Protein AF-A0A6A5TTC5-F1 (afdb_monomer_lite)

Secondary structure (DSSP, 8-state):
---HHHHHHHHHHHHHHHHHHHHTTEE-S---GGGEEEE-GGGTT--HHHHHHHH-S--EEE---TTSPPPPTTS-SEEEPPP-----GGG--S-EEEE--GGG-EEGGG-SS------GGG--HHHHTT---S-HHHHHHHHHHHHHHHHHHSS-SS--SS-SHHHHHHHHHHHH-

Structure (mmCIF, N/CA/C/O backbone):
data_AF-A0A6A5TTC5-F1
#
_entry.id   AF-A0A6A5TTC5-F1
#
loop_
_atom_site.group_PDB
_atom_site.id
_atom_site.type_symbol
_atom_site.label_atom_id
_atom_site.label_alt_id
_atom_site.label_comp_id
_atom_site.label_asym_id
_atom_site.label_entity_id
_atom_site.label_seq_id
_atom_site.pdbx_PDB_ins_code
_atom_site.Cartn_x
_atom_site.Cartn_y
_atom_site.Cartn_z
_atom_site.occupancy
_atom_site.B_iso_or_equiv
_atom_site.auth_seq_id
_atom_site.auth_comp_id
_atom_site.auth_asym_id
_atom_site.auth_atom_id
_atom_site.pdbx_PDB_model_num
ATOM 1 N N . MET A 1 1 ? -2.327 6.310 -16.449 1.00 76.12 1 MET A N 1
ATOM 2 C CA . MET A 1 1 ? -3.355 5.563 -15.699 1.00 76.12 1 MET A CA 1
ATOM 3 C C . MET A 1 1 ? -3.185 4.093 -15.930 1.00 76.12 1 MET A C 1
ATOM 5 O O . MET A 1 1 ? -2.813 3.722 -17.039 1.00 76.12 1 MET A O 1
ATOM 9 N N . PHE A 1 2 ? -3.449 3.268 -14.916 1.00 84.94 2 PHE A N 1
ATOM 10 C CA . PHE A 1 2 ? -3.695 1.855 -15.183 1.00 84.94 2 PHE A CA 1
ATOM 11 C C . PHE A 1 2 ? -4.913 1.726 -16.105 1.00 84.94 2 PHE A C 1
ATOM 13 O O . PHE A 1 2 ? -5.880 2.474 -15.928 1.00 84.94 2 PHE A O 1
ATOM 20 N N . PRO A 1 3 ? -4.903 0.796 -17.070 1.00 89.94 3 PRO A N 1
ATOM 21 C CA . PRO A 1 3 ? -6.115 0.406 -17.767 1.00 89.94 3 PRO A CA 1
ATOM 22 C C . PRO A 1 3 ? -7.228 0.093 -16.753 1.00 89.94 3 PRO A C 1
ATOM 24 O O . PRO A 1 3 ? -6.941 -0.505 -15.710 1.00 89.94 3 PRO A O 1
ATOM 27 N N . PRO A 1 4 ? -8.494 0.471 -17.016 1.00 90.62 4 PRO A N 1
ATOM 28 C CA . PRO A 1 4 ? -9.579 0.276 -16.056 1.00 90.62 4 PRO A CA 1
ATOM 29 C C . PRO A 1 4 ? -9.711 -1.165 -15.545 1.00 90.62 4 PRO A C 1
ATOM 31 O O . PRO A 1 4 ? -9.993 -1.369 -14.365 1.00 90.62 4 PRO A O 1
ATOM 34 N N . ASP A 1 5 ? -9.478 -2.162 -16.401 1.00 91.44 5 ASP A N 1
ATOM 35 C CA . ASP A 1 5 ? -9.501 -3.575 -16.010 1.00 91.44 5 ASP A CA 1
ATOM 36 C C . ASP A 1 5 ? -8.343 -3.945 -15.078 1.00 91.44 5 ASP A C 1
ATOM 38 O O . ASP A 1 5 ? -8.571 -4.576 -14.045 1.00 91.44 5 ASP A O 1
ATOM 42 N N . ALA A 1 6 ? -7.124 -3.479 -15.362 1.00 90.75 6 ALA A N 1
ATOM 43 C CA . ALA A 1 6 ? -5.961 -3.692 -14.501 1.00 90.75 6 ALA A CA 1
ATOM 44 C C . ALA A 1 6 ? -6.135 -3.023 -13.126 1.00 90.75 6 ALA A C 1
ATOM 46 O O . ALA A 1 6 ? -5.825 -3.622 -12.092 1.00 90.75 6 ALA A O 1
ATOM 47 N N . ALA A 1 7 ? -6.697 -1.810 -13.093 1.00 92.06 7 ALA A N 1
ATOM 48 C CA . ALA A 1 7 ? -6.997 -1.096 -11.854 1.00 92.06 7 ALA A CA 1
ATOM 49 C C . ALA A 1 7 ? -8.063 -1.830 -11.018 1.00 92.06 7 ALA A C 1
ATOM 51 O O . ALA A 1 7 ? -7.884 -2.027 -9.814 1.00 92.06 7 ALA A O 1
ATOM 52 N N . ARG A 1 8 ? -9.148 -2.299 -11.657 1.00 93.25 8 ARG A N 1
ATOM 53 C CA . ARG A 1 8 ? -10.194 -3.105 -11.002 1.00 93.25 8 ARG A CA 1
ATOM 54 C C . ARG A 1 8 ? -9.659 -4.436 -10.483 1.00 93.25 8 ARG A C 1
ATOM 56 O O . ARG A 1 8 ? -9.970 -4.807 -9.354 1.00 93.25 8 ARG A O 1
ATOM 63 N N . SER A 1 9 ? -8.845 -5.128 -11.278 1.00 94.06 9 SER A N 1
ATOM 64 C CA . SER A 1 9 ? -8.204 -6.385 -10.882 1.00 94.06 9 SER A CA 1
ATOM 65 C C . SER A 1 9 ? -7.285 -6.183 -9.676 1.00 94.06 9 SER A C 1
ATOM 67 O O . SER A 1 9 ? -7.380 -6.917 -8.694 1.00 94.06 9 SER A O 1
ATOM 69 N N . THR A 1 10 ? -6.473 -5.121 -9.691 1.00 94.00 10 THR A N 1
ATOM 70 C CA . THR A 1 10 ? -5.615 -4.736 -8.560 1.00 94.00 10 THR A CA 1
ATOM 71 C C . THR A 1 10 ? -6.437 -4.483 -7.297 1.00 94.00 10 THR A C 1
ATOM 73 O O . THR A 1 10 ? -6.132 -5.027 -6.236 1.00 94.00 10 THR A O 1
ATOM 76 N N . ALA A 1 11 ? -7.512 -3.697 -7.405 1.00 95.56 11 ALA A N 1
ATOM 77 C CA . ALA A 1 11 ? -8.394 -3.412 -6.279 1.00 95.56 11 ALA A CA 1
ATOM 78 C C . ALA A 1 11 ? -9.029 -4.689 -5.707 1.00 95.56 11 ALA A C 1
ATOM 80 O O . ALA A 1 11 ? -9.025 -4.890 -4.492 1.00 95.56 11 ALA A O 1
ATOM 81 N N . ALA A 1 12 ? -9.521 -5.575 -6.576 1.00 96.75 12 ALA A N 1
ATOM 82 C CA . ALA A 1 12 ? -10.112 -6.846 -6.176 1.00 96.75 12 ALA A CA 1
ATOM 83 C C . ALA A 1 12 ? -9.102 -7.745 -5.446 1.00 96.75 12 ALA A C 1
ATOM 85 O O . ALA A 1 12 ? -9.420 -8.280 -4.387 1.00 96.75 12 ALA A O 1
ATOM 86 N N . GLN A 1 13 ? -7.876 -7.873 -5.959 1.00 97.44 13 GLN A N 1
ATOM 87 C CA . GLN A 1 13 ? -6.823 -8.668 -5.319 1.00 97.44 13 GLN A CA 1
ATOM 88 C C . GLN A 1 13 ? -6.442 -8.131 -3.937 1.00 97.44 13 GLN A C 1
ATOM 90 O O . GLN A 1 13 ? -6.316 -8.910 -2.994 1.00 97.44 13 GLN A O 1
ATOM 95 N N . LEU A 1 14 ? -6.315 -6.809 -3.788 1.00 97.44 14 LEU A N 1
ATOM 96 C CA . LEU A 1 14 ? -6.023 -6.183 -2.497 1.00 97.44 14 LEU A CA 1
ATOM 97 C C . LEU A 1 14 ? -7.151 -6.407 -1.481 1.00 97.44 14 LEU A C 1
ATOM 99 O O . LEU A 1 14 ? -6.882 -6.751 -0.331 1.00 97.44 14 LEU A O 1
ATOM 103 N N . LEU A 1 15 ? -8.410 -6.266 -1.908 1.00 97.81 15 LEU A N 1
ATOM 104 C CA . LEU A 1 15 ? -9.585 -6.548 -1.079 1.00 97.81 15 LEU A CA 1
ATOM 105 C C . LEU A 1 15 ? -9.636 -8.019 -0.641 1.00 97.81 15 LEU A C 1
ATOM 107 O O . LEU A 1 15 ? -9.872 -8.300 0.532 1.00 97.81 15 LEU A O 1
ATOM 111 N N . LEU A 1 16 ? -9.384 -8.954 -1.561 1.00 98.06 16 LEU A N 1
ATOM 112 C CA . LEU A 1 16 ? -9.349 -10.389 -1.263 1.00 98.06 16 LEU A CA 1
ATOM 113 C C . LEU A 1 16 ? -8.212 -10.737 -0.296 1.00 98.06 16 LEU A C 1
ATOM 115 O O . LEU A 1 16 ? -8.433 -11.457 0.678 1.00 98.06 16 LEU A O 1
ATOM 119 N N . GLY A 1 17 ? -7.014 -10.196 -0.527 1.00 97.00 17 GLY A N 1
ATOM 120 C CA . GLY A 1 17 ? -5.862 -10.394 0.350 1.00 97.00 17 GLY A CA 1
ATOM 121 C C . GLY A 1 17 ? -6.107 -9.857 1.760 1.00 97.00 17 GLY A C 1
ATOM 122 O O . GLY A 1 17 ? -5.831 -10.549 2.739 1.00 97.00 17 GLY A O 1
ATOM 123 N N . LEU A 1 18 ? -6.691 -8.661 1.879 1.00 97.56 18 LEU A N 1
ATOM 124 C CA . LEU A 1 18 ? -7.034 -8.094 3.181 1.00 97.56 18 LEU A CA 1
ATOM 125 C C . LEU A 1 18 ? -8.144 -8.887 3.880 1.00 97.56 18 LEU A C 1
ATOM 127 O O . LEU A 1 18 ? -8.034 -9.181 5.069 1.00 97.56 18 LEU A O 1
ATOM 131 N N . SER A 1 19 ? -9.179 -9.294 3.141 1.00 98.06 19 SER A N 1
ATOM 132 C CA . SER A 1 19 ? -10.254 -10.138 3.671 1.00 98.06 19 SER A CA 1
ATOM 133 C C . SER A 1 19 ? -9.711 -11.450 4.243 1.00 98.06 19 SER A C 1
ATOM 135 O O . SER A 1 19 ? -10.130 -11.862 5.324 1.00 98.06 19 SER A O 1
ATOM 137 N N . TYR A 1 20 ? -8.733 -12.067 3.574 1.00 97.88 20 TYR A N 1
ATOM 138 C CA . TYR A 1 20 ? -8.056 -13.262 4.074 1.00 97.88 20 TYR A CA 1
ATOM 139 C C . TYR A 1 20 ? -7.299 -13.013 5.391 1.00 97.88 20 TYR A C 1
ATOM 141 O O . TYR A 1 20 ? -7.399 -13.822 6.320 1.00 97.88 20 TYR A O 1
ATOM 149 N N . LEU A 1 21 ? -6.574 -11.891 5.508 1.00 96.81 21 LEU A N 1
ATOM 150 C CA . LEU A 1 21 ? -5.895 -11.514 6.756 1.00 96.81 21 LEU A CA 1
ATOM 151 C C . LEU A 1 21 ? -6.902 -11.348 7.899 1.00 96.81 21 LEU A C 1
ATOM 153 O O . LEU A 1 21 ? -6.750 -11.970 8.953 1.00 96.81 21 LEU A O 1
ATOM 157 N N . HIS A 1 22 ? -7.969 -10.582 7.664 1.00 97.38 22 HIS A N 1
ATOM 158 C CA . HIS A 1 22 ? -9.010 -10.328 8.662 1.00 97.38 22 HIS A CA 1
ATOM 159 C C . HIS A 1 22 ? -9.722 -11.613 9.091 1.00 97.38 22 HIS A C 1
ATOM 161 O O . HIS A 1 22 ? -9.923 -11.826 10.286 1.00 97.38 22 HIS A O 1
ATOM 167 N N . ALA A 1 23 ? -10.030 -12.512 8.150 1.00 97.81 23 ALA A N 1
ATOM 168 C CA . ALA A 1 23 ? -10.604 -13.827 8.445 1.00 97.81 23 ALA A CA 1
ATOM 169 C C . ALA A 1 23 ? -9.672 -14.712 9.295 1.00 97.81 23 ALA A C 1
ATOM 171 O O . ALA A 1 23 ? -10.142 -15.564 10.047 1.00 97.81 23 ALA A O 1
ATOM 172 N N . SER A 1 24 ? -8.361 -14.477 9.220 1.00 96.69 24 SER A N 1
ATOM 173 C CA . SER A 1 24 ? -7.344 -15.148 10.037 1.00 96.69 24 SER A CA 1
ATOM 174 C C . SER A 1 24 ? -7.115 -14.473 11.399 1.00 96.69 24 SER A C 1
ATOM 176 O O . SER A 1 24 ? -6.215 -14.869 12.138 1.00 96.69 24 SER A O 1
ATOM 178 N N . GLY A 1 25 ? -7.896 -13.441 11.747 1.00 95.75 25 GLY A N 1
ATOM 179 C CA . GLY A 1 25 ? -7.730 -12.672 12.985 1.00 95.75 25 GLY A CA 1
ATOM 180 C C . GLY A 1 25 ? -6.506 -11.749 12.987 1.00 95.75 25 GLY A C 1
ATOM 181 O O . GLY A 1 25 ? -6.054 -11.329 14.056 1.00 95.75 25 GLY A O 1
ATOM 182 N N . ILE A 1 26 ? -5.960 -11.450 11.805 1.00 95.75 26 ILE A N 1
ATOM 183 C CA . ILE A 1 26 ? -4.766 -10.627 11.610 1.00 95.75 26 ILE A CA 1
ATOM 184 C C . ILE A 1 26 ? -5.184 -9.290 11.008 1.00 95.75 26 ILE A C 1
ATOM 186 O O . ILE A 1 26 ? -5.969 -9.252 10.067 1.00 95.75 26 ILE A O 1
ATOM 190 N N . CYS A 1 27 ? -4.634 -8.196 11.523 1.00 95.19 27 CYS A N 1
ATOM 191 C CA . CYS A 1 27 ? -4.710 -6.880 10.890 1.00 95.19 27 CYS A CA 1
ATOM 192 C C . CYS A 1 27 ? -3.315 -6.446 10.441 1.00 95.19 27 CYS A C 1
ATOM 194 O O . CYS A 1 27 ? -2.309 -6.852 11.029 1.00 95.19 27 CYS A O 1
ATOM 196 N N . HIS A 1 28 ? -3.261 -5.652 9.378 1.00 94.62 28 HIS A N 1
ATOM 197 C CA . HIS A 1 28 ? -2.025 -5.227 8.743 1.00 94.62 28 HIS A CA 1
ATOM 198 C C . HIS A 1 28 ? -1.402 -3.999 9.405 1.00 94.62 28 HIS A C 1
ATOM 200 O O . HIS A 1 28 ? -0.188 -3.961 9.581 1.00 94.62 28 HIS A O 1
ATOM 206 N N . GLY A 1 29 ? -2.194 -2.973 9.721 1.00 91.81 29 GLY A N 1
ATOM 207 C CA . GLY A 1 29 ? -1.760 -1.783 10.461 1.00 91.81 29 GLY A CA 1
ATOM 208 C C . GLY A 1 29 ? -0.785 -0.836 9.746 1.00 91.81 29 GLY A C 1
ATOM 209 O O . GLY A 1 29 ? -0.246 0.072 10.383 1.00 91.81 29 GLY A O 1
ATOM 210 N N . ASP A 1 30 ? -0.527 -1.048 8.450 1.00 91.75 30 ASP A N 1
ATOM 211 C CA . ASP A 1 30 ? 0.370 -0.216 7.624 1.00 91.75 30 ASP A CA 1
ATOM 212 C C . ASP A 1 30 ? 0.082 -0.387 6.120 1.00 91.75 30 ASP A C 1
ATOM 214 O O . ASP A 1 30 ? 0.971 -0.648 5.309 1.00 91.75 30 ASP A O 1
ATOM 218 N N . LEU A 1 31 ? -1.189 -0.337 5.716 1.00 93.00 31 LEU A N 1
ATOM 219 C CA . LEU A 1 31 ? -1.537 -0.474 4.301 1.00 93.00 31 LEU A CA 1
ATOM 220 C C . LEU A 1 31 ? -1.271 0.842 3.566 1.00 93.00 31 LEU A C 1
ATOM 222 O O . LEU A 1 31 ? -1.937 1.854 3.778 1.00 93.00 31 LEU A O 1
ATOM 226 N N . HIS A 1 32 ? -0.300 0.815 2.658 1.00 91.69 32 HIS A N 1
ATOM 227 C CA . HIS A 1 32 ? -0.007 1.922 1.754 1.00 91.69 32 HIS A CA 1
ATOM 228 C C . HIS A 1 32 ? 0.587 1.423 0.436 1.00 91.69 32 HIS A C 1
ATOM 230 O O . HIS A 1 32 ? 1.168 0.339 0.399 1.00 91.69 32 HIS A O 1
ATOM 236 N N . LEU A 1 33 ? 0.555 2.232 -0.628 1.00 90.38 33 LEU A N 1
ATOM 237 C CA . LEU A 1 33 ? 1.023 1.825 -1.963 1.00 90.38 33 LEU A CA 1
ATOM 238 C C . LEU A 1 33 ? 2.438 1.224 -2.003 1.00 90.38 33 LEU A C 1
ATOM 240 O O . LEU A 1 33 ? 2.690 0.347 -2.817 1.00 90.38 33 LEU A O 1
ATOM 244 N N . ARG A 1 34 ? 3.367 1.629 -1.122 1.00 89.56 34 ARG A N 1
ATOM 245 C CA . ARG A 1 34 ? 4.721 1.027 -1.083 1.00 89.56 34 ARG A CA 1
ATOM 246 C C . ARG A 1 34 ? 4.763 -0.390 -0.491 1.00 89.56 34 ARG A C 1
ATOM 248 O O . ARG A 1 34 ? 5.790 -1.046 -0.594 1.00 89.56 34 ARG A O 1
ATOM 255 N N . ASN A 1 35 ? 3.669 -0.836 0.121 1.00 93.56 35 ASN A N 1
ATOM 256 C CA . ASN A 1 35 ? 3.481 -2.192 0.629 1.00 93.56 35 ASN A CA 1
ATOM 257 C C . ASN A 1 35 ? 2.671 -3.046 -0.363 1.00 93.56 35 ASN A C 1
ATOM 259 O O . ASN A 1 35 ? 2.492 -4.236 -0.119 1.00 93.56 35 ASN A O 1
ATOM 263 N N . PHE A 1 36 ? 2.230 -2.487 -1.496 1.00 93.38 36 PHE A N 1
ATOM 264 C CA . PHE A 1 36 ? 1.592 -3.229 -2.584 1.00 93.38 36 PHE A CA 1
ATOM 265 C C . PHE A 1 36 ? 2.614 -3.469 -3.686 1.00 93.38 36 PHE A C 1
ATOM 267 O O . PHE A 1 36 ? 3.020 -2.554 -4.400 1.00 93.38 36 PHE A O 1
ATOM 274 N N . LEU A 1 37 ? 3.072 -4.709 -3.793 1.00 92.00 37 LEU A N 1
ATOM 275 C CA . LEU A 1 37 ? 4.099 -5.092 -4.747 1.00 92.00 37 LEU A CA 1
ATOM 276 C C . LEU A 1 37 ? 3.439 -5.641 -6.002 1.00 92.00 37 LEU A C 1
ATOM 278 O O . LEU A 1 37 ? 2.625 -6.559 -5.928 1.00 92.00 37 LEU A O 1
ATOM 282 N N . LEU A 1 38 ? 3.835 -5.109 -7.154 1.00 89.00 38 LEU A N 1
ATOM 283 C CA . LEU A 1 38 ? 3.487 -5.695 -8.439 1.00 89.00 38 LEU A CA 1
ATOM 284 C C . LEU A 1 38 ? 4.479 -6.805 -8.745 1.00 89.00 38 LEU A C 1
ATOM 286 O O . LEU A 1 38 ? 5.693 -6.586 -8.826 1.00 89.00 38 LEU A O 1
ATOM 290 N N . ARG A 1 39 ? 3.959 -8.009 -8.919 1.00 86.69 39 ARG A N 1
ATOM 291 C CA . ARG A 1 39 ? 4.749 -9.134 -9.378 1.00 86.69 39 ARG A CA 1
ATOM 292 C C . ARG A 1 39 ? 5.062 -8.928 -10.851 1.00 86.69 39 ARG A C 1
ATOM 294 O O . ARG A 1 39 ? 4.166 -8.826 -11.680 1.00 86.69 39 ARG A O 1
ATOM 301 N N . THR A 1 40 ? 6.348 -8.858 -11.172 1.00 79.56 40 THR A N 1
ATOM 302 C CA . THR A 1 40 ? 6.798 -8.642 -12.546 1.00 79.56 40 THR A CA 1
ATOM 303 C C . THR A 1 40 ? 7.503 -9.880 -13.083 1.00 79.56 40 THR A C 1
ATOM 305 O O . THR A 1 40 ? 8.486 -10.344 -12.488 1.00 79.56 40 THR A O 1
ATOM 308 N N . PRO A 1 41 ? 7.060 -10.399 -14.241 1.00 76.19 41 PRO A N 1
ATOM 309 C CA . PRO A 1 41 ? 7.739 -11.510 -14.876 1.00 76.19 41 PRO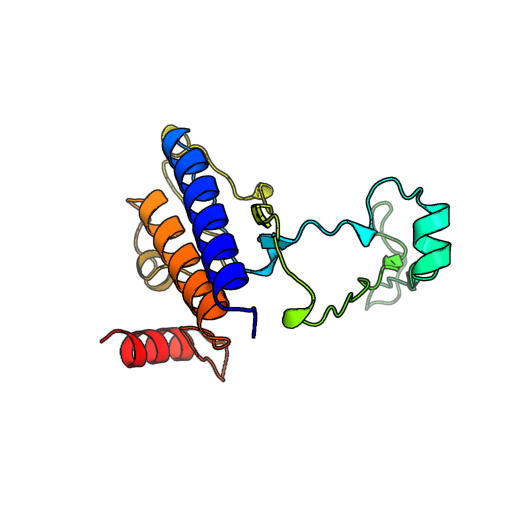 A CA 1
ATOM 310 C C . PRO A 1 41 ? 9.178 -11.220 -15.286 1.00 76.19 41 PRO A C 1
ATOM 312 O O . PRO A 1 41 ? 9.971 -12.144 -15.444 1.00 76.19 41 PRO A O 1
ATOM 315 N N . ALA A 1 42 ? 9.545 -9.940 -15.394 1.00 74.12 42 ALA A N 1
ATOM 316 C CA . ALA A 1 42 ? 10.883 -9.518 -15.779 1.00 74.12 42 ALA A CA 1
ATOM 317 C C . ALA A 1 42 ? 11.990 -10.009 -14.830 1.00 74.12 42 ALA A C 1
ATOM 319 O O . ALA A 1 42 ? 13.147 -10.031 -15.250 1.00 74.12 42 ALA A O 1
ATOM 320 N N . PHE A 1 43 ? 11.656 -10.400 -13.593 1.00 77.75 43 PHE A N 1
ATOM 321 C CA . PHE A 1 43 ? 12.612 -10.938 -12.622 1.00 77.75 43 PHE A CA 1
ATOM 322 C C . PHE A 1 43 ? 12.527 -12.460 -12.433 1.00 77.75 43 PHE A C 1
ATOM 324 O O . PHE A 1 43 ? 13.362 -13.019 -11.722 1.00 77.75 43 PHE A O 1
ATOM 331 N N . TYR A 1 44 ? 11.554 -13.154 -13.034 1.00 81.31 44 TYR A N 1
ATOM 332 C CA . TYR A 1 44 ? 11.408 -14.591 -12.806 1.00 81.31 44 TYR A CA 1
ATOM 333 C C . TYR A 1 44 ? 12.576 -15.388 -13.367 1.00 81.31 44 TYR A C 1
ATOM 335 O O . TYR A 1 44 ? 12.952 -15.239 -14.526 1.00 81.31 44 TYR A O 1
ATOM 343 N N . GLY A 1 45 ? 13.122 -16.270 -12.529 1.00 82.69 45 GLY A N 1
ATOM 344 C CA . GLY A 1 45 ? 14.187 -17.190 -12.918 1.00 82.69 45 GLY A CA 1
ATOM 345 C C . GLY A 1 45 ? 15.541 -16.531 -13.183 1.00 82.69 45 GLY A C 1
ATOM 346 O O . GLY A 1 45 ? 16.472 -17.246 -13.534 1.00 82.69 45 GLY A O 1
ATOM 347 N N . LEU A 1 46 ? 15.677 -15.212 -12.997 1.00 87.75 46 LEU A N 1
ATOM 348 C CA . LEU A 1 46 ? 16.964 -14.542 -13.144 1.00 87.75 46 LEU A CA 1
ATOM 349 C C . LEU A 1 46 ? 17.855 -14.829 -11.936 1.00 87.75 46 LEU A C 1
ATOM 351 O O . LEU A 1 46 ? 17.482 -14.584 -10.787 1.00 87.75 46 LEU A O 1
ATOM 355 N N . SER A 1 47 ? 19.073 -15.283 -12.204 1.00 92.00 47 SER A N 1
ATOM 356 C CA . SER A 1 47 ? 20.157 -15.231 -11.230 1.00 92.00 47 SER A CA 1
ATOM 357 C C . SER A 1 47 ? 20.557 -13.780 -10.944 1.00 92.00 47 SER A C 1
ATOM 359 O O . SER A 1 47 ? 20.343 -12.873 -11.752 1.00 92.00 47 SER A O 1
ATOM 361 N N . THR A 1 48 ? 21.221 -13.548 -9.811 1.00 90.19 48 THR A N 1
ATOM 362 C CA . THR A 1 48 ? 21.759 -12.225 -9.456 1.00 90.19 48 THR A CA 1
ATOM 363 C C . THR A 1 48 ? 22.669 -11.653 -10.550 1.00 90.19 48 THR A C 1
ATOM 365 O O . THR A 1 48 ? 22.625 -10.458 -10.829 1.00 90.19 48 THR A O 1
ATOM 368 N N . VAL A 1 49 ? 23.454 -12.509 -11.214 1.00 92.81 49 VAL A N 1
ATOM 369 C CA . VAL A 1 49 ? 24.355 -12.108 -12.306 1.00 92.81 49 VAL A CA 1
ATOM 370 C C . VAL A 1 49 ? 23.567 -11.607 -13.516 1.00 92.81 49 VAL A C 1
ATOM 372 O O . VAL A 1 49 ? 23.914 -10.583 -14.100 1.00 92.81 49 VAL A O 1
ATOM 375 N N . GLU A 1 50 ? 22.491 -12.296 -13.893 1.00 92.19 50 GLU A N 1
ATOM 376 C CA . GLU A 1 50 ? 21.637 -11.877 -15.009 1.00 92.19 50 GLU A CA 1
ATOM 377 C C . GLU A 1 50 ? 20.869 -10.595 -14.685 1.00 92.19 50 GLU A C 1
ATOM 379 O O . GLU A 1 50 ? 20.721 -9.735 -15.554 1.00 92.19 50 GLU A O 1
ATOM 384 N N . LEU A 1 51 ? 20.446 -10.432 -13.428 1.00 89.38 51 LEU A N 1
ATOM 385 C CA . LEU A 1 51 ? 19.809 -9.210 -12.951 1.00 89.38 51 LEU A CA 1
ATOM 386 C C . LEU A 1 51 ? 20.762 -8.016 -13.087 1.00 89.38 51 LEU A C 1
ATOM 388 O O . LEU A 1 51 ? 20.388 -7.017 -13.695 1.00 89.38 51 LEU A O 1
ATOM 392 N N . TYR A 1 52 ? 22.008 -8.128 -12.621 1.00 90.56 52 TYR A N 1
ATOM 393 C CA . TYR A 1 52 ? 22.992 -7.046 -12.756 1.00 90.56 52 TYR A CA 1
ATOM 394 C C . TYR A 1 52 ? 23.428 -6.818 -14.200 1.00 90.56 52 TYR A C 1
ATOM 396 O O . TYR A 1 52 ? 23.636 -5.680 -14.608 1.00 90.56 52 TYR A O 1
ATOM 404 N N . LYS A 1 53 ? 23.495 -7.866 -15.024 1.00 91.31 53 LYS A N 1
ATOM 405 C CA . LYS A 1 53 ? 23.745 -7.701 -16.461 1.00 91.31 53 LYS A CA 1
ATOM 406 C C . LYS A 1 53 ? 22.631 -6.901 -17.142 1.00 91.31 53 LYS A C 1
ATOM 408 O O . LYS A 1 53 ? 22.910 -6.122 -18.048 1.00 91.31 53 LYS A O 1
ATOM 413 N N . ARG A 1 54 ? 21.379 -7.102 -16.724 1.00 86.88 54 ARG A N 1
ATOM 414 C CA . ARG A 1 54 ? 20.206 -6.435 -17.302 1.00 86.88 54 ARG A CA 1
ATOM 415 C C . ARG A 1 54 ? 19.989 -5.023 -16.759 1.00 86.88 54 ARG A C 1
ATOM 417 O O . ARG A 1 54 ? 19.603 -4.145 -17.522 1.00 86.88 54 ARG A O 1
ATOM 424 N N . PHE A 1 55 ? 20.220 -4.813 -15.466 1.00 85.56 55 PHE A N 1
ATOM 425 C CA . PHE A 1 55 ? 19.855 -3.581 -14.758 1.00 85.56 55 PHE A CA 1
ATOM 426 C C . PHE A 1 55 ? 21.046 -2.801 -14.189 1.00 85.56 55 PHE A C 1
ATOM 428 O O . PHE A 1 55 ? 20.852 -1.777 -13.540 1.00 85.56 55 PHE A O 1
ATOM 435 N N . SER A 1 56 ? 22.268 -3.223 -14.511 1.00 89.50 56 SER A N 1
ATOM 436 C CA . SER A 1 56 ? 23.535 -2.732 -13.955 1.00 89.50 56 SER A CA 1
ATOM 437 C C . SER A 1 56 ? 23.805 -3.186 -12.519 1.00 89.50 56 SER A C 1
ATOM 439 O O . SER A 1 56 ? 22.915 -3.597 -11.773 1.00 89.50 56 SER A O 1
ATOM 441 N N . GLU A 1 57 ? 25.080 -3.121 -12.139 1.00 91.81 57 GLU A N 1
ATOM 442 C CA . GLU A 1 57 ? 25.527 -3.370 -10.769 1.00 91.81 57 GLU A CA 1
ATOM 443 C C . GLU A 1 57 ? 24.925 -2.344 -9.789 1.00 91.81 57 GLU A C 1
ATOM 445 O O . GLU A 1 57 ? 24.775 -1.168 -10.145 1.00 91.81 57 GLU A O 1
ATOM 450 N N . PRO A 1 58 ? 24.630 -2.739 -8.536 1.00 92.12 58 PRO A N 1
ATOM 451 C CA . PRO A 1 58 ? 24.085 -1.830 -7.538 1.00 92.12 58 PRO A CA 1
ATOM 452 C C . PRO A 1 58 ? 24.993 -0.623 -7.290 1.00 92.12 58 PRO A C 1
ATOM 454 O O . PRO A 1 58 ? 26.185 -0.762 -6.995 1.00 92.12 58 PRO A O 1
ATOM 457 N N . PHE A 1 59 ? 24.410 0.574 -7.324 1.00 92.62 59 PHE A N 1
ATOM 458 C CA . PHE A 1 59 ? 25.141 1.796 -7.016 1.00 92.62 59 PHE A CA 1
ATOM 459 C C . PHE A 1 59 ? 25.357 1.925 -5.503 1.00 92.62 59 PHE A C 1
ATOM 461 O O . PHE A 1 59 ? 24.417 2.152 -4.734 1.00 92.62 59 PHE A O 1
ATOM 468 N N . LYS A 1 60 ? 26.613 1.760 -5.076 1.00 95.38 60 LYS A N 1
ATOM 469 C CA . LYS A 1 60 ? 27.030 1.827 -3.671 1.00 95.38 60 LYS A CA 1
ATOM 470 C C . LYS A 1 60 ? 27.406 3.253 -3.296 1.00 95.38 60 LYS A C 1
ATOM 472 O O . LYS A 1 60 ? 28.258 3.860 -3.940 1.00 95.38 60 LYS A O 1
ATOM 477 N N . VAL A 1 61 ? 26.847 3.750 -2.199 1.00 94.62 61 VAL A N 1
ATOM 478 C CA . VAL A 1 61 ? 27.199 5.055 -1.628 1.00 94.62 61 VAL A CA 1
ATOM 479 C C . VAL A 1 61 ? 27.844 4.845 -0.265 1.00 94.62 61 VAL A C 1
ATOM 481 O O . VAL A 1 61 ? 27.246 4.176 0.578 1.00 94.62 61 VAL A O 1
ATOM 484 N N . PRO A 1 62 ? 29.047 5.389 -0.008 1.00 93.06 62 PRO A N 1
ATOM 485 C CA . PRO A 1 62 ? 29.690 5.239 1.289 1.00 93.06 62 PRO A CA 1
ATOM 486 C C . PRO A 1 62 ? 28.858 5.917 2.380 1.00 93.06 62 PRO A C 1
ATOM 488 O O . PRO A 1 62 ? 28.462 7.074 2.243 1.00 93.06 62 PRO A O 1
ATOM 491 N N . ILE A 1 63 ? 28.641 5.210 3.486 1.00 92.44 63 ILE A N 1
ATOM 492 C CA . ILE A 1 63 ? 28.016 5.785 4.678 1.00 92.44 63 ILE A CA 1
ATOM 493 C C . ILE A 1 63 ? 29.133 6.284 5.588 1.00 92.44 63 ILE A C 1
ATOM 495 O O . ILE A 1 63 ? 30.066 5.553 5.920 1.00 92.44 63 ILE A O 1
ATOM 499 N N . ARG A 1 64 ? 29.051 7.556 5.978 1.00 90.88 64 ARG A N 1
ATOM 500 C CA . ARG A 1 64 ? 30.014 8.201 6.872 1.00 90.88 64 ARG A CA 1
ATOM 501 C C . ARG A 1 64 ? 29.270 8.894 7.993 1.00 90.88 64 ARG A C 1
ATOM 503 O O . ARG A 1 64 ? 28.187 9.439 7.786 1.00 90.88 64 ARG A O 1
ATOM 510 N N . ARG A 1 65 ? 29.864 8.886 9.181 1.00 90.88 65 ARG A N 1
ATOM 511 C CA . ARG A 1 65 ? 29.335 9.670 10.292 1.00 90.88 65 ARG A CA 1
ATOM 512 C C . ARG A 1 65 ? 29.503 11.155 9.991 1.00 90.88 65 ARG A C 1
ATOM 514 O O . ARG A 1 65 ? 30.528 11.566 9.452 1.00 90.88 65 ARG A O 1
ATOM 521 N N . VAL A 1 66 ? 28.512 11.946 10.394 1.00 92.62 66 VAL A N 1
ATOM 522 C CA . VAL A 1 66 ? 28.520 13.410 10.236 1.00 92.62 66 VAL A CA 1
ATOM 523 C C . VAL A 1 66 ? 29.706 14.041 10.976 1.00 92.62 66 VAL A C 1
ATOM 525 O O . VAL A 1 66 ? 30.299 14.995 10.489 1.00 92.62 66 VAL A O 1
ATOM 528 N N . ASP A 1 67 ? 30.105 13.462 12.112 1.00 93.81 67 ASP A N 1
ATOM 529 C CA . ASP A 1 67 ? 31.252 13.907 12.913 1.00 93.81 67 ASP A CA 1
ATOM 530 C C . ASP A 1 67 ? 32.621 13.424 12.388 1.00 93.81 67 ASP A C 1
ATOM 532 O O . ASP A 1 67 ? 33.637 13.625 13.051 1.00 93.81 67 ASP A O 1
ATOM 536 N N . GLY A 1 68 ? 32.667 12.753 11.229 1.00 90.50 68 GLY A N 1
ATOM 537 C CA . GLY A 1 68 ? 33.898 12.276 10.589 1.00 90.50 68 GLY A CA 1
ATOM 538 C C . GLY A 1 68 ? 34.576 11.079 11.265 1.00 90.50 68 GLY A C 1
ATOM 539 O O . GLY A 1 68 ? 35.596 10.598 10.772 1.00 90.50 68 GLY A O 1
ATOM 540 N N . LYS A 1 69 ? 34.033 10.564 12.374 1.00 90.69 69 LYS A N 1
ATOM 541 C CA . LYS A 1 69 ? 34.609 9.412 13.083 1.00 90.69 69 LYS A CA 1
ATOM 542 C C . LYS A 1 69 ? 34.322 8.091 12.347 1.00 90.69 69 LYS A C 1
ATOM 544 O O . LYS A 1 69 ? 33.409 8.026 11.519 1.00 90.69 69 LYS A O 1
ATOM 549 N N . PRO A 1 70 ? 35.045 7.002 12.673 1.00 87.56 70 PRO A N 1
ATOM 550 C CA . PRO A 1 70 ? 34.722 5.672 12.165 1.00 87.56 70 PRO A CA 1
ATOM 551 C C . PRO A 1 70 ? 33.321 5.213 12.593 1.00 87.56 70 PRO A C 1
ATOM 553 O O . PRO A 1 70 ? 32.868 5.496 13.712 1.00 87.56 70 PRO A O 1
ATOM 556 N N . GLY A 1 71 ? 32.640 4.493 11.698 1.00 86.88 71 GLY A N 1
ATOM 557 C CA . GLY A 1 71 ? 31.411 3.771 12.026 1.00 86.88 71 GLY A CA 1
ATOM 558 C C . GLY A 1 71 ? 31.663 2.715 13.105 1.00 86.88 71 GLY A C 1
ATOM 559 O O . GLY A 1 71 ? 32.766 2.181 13.213 1.00 86.88 71 GLY A O 1
ATOM 560 N N . GLY A 1 72 ? 30.649 2.431 13.925 1.00 88.62 72 GLY A N 1
ATOM 561 C CA . GLY A 1 72 ? 30.711 1.310 14.865 1.00 88.62 72 GLY A CA 1
ATOM 562 C C . GLY A 1 72 ? 30.784 -0.042 14.136 1.00 88.62 72 GLY A C 1
ATOM 563 O O . GLY A 1 72 ? 30.529 -0.099 12.933 1.00 88.62 72 GLY A O 1
ATOM 564 N N . PRO A 1 73 ? 31.056 -1.146 14.852 1.00 89.25 73 PRO A N 1
ATOM 565 C CA . PRO A 1 73 ? 31.241 -2.472 14.247 1.00 89.25 73 PRO A CA 1
ATOM 566 C C . PRO A 1 73 ? 30.011 -2.993 13.483 1.00 89.25 73 PRO A C 1
ATOM 568 O O . PRO A 1 73 ? 30.143 -3.860 12.627 1.00 89.25 73 PRO A O 1
ATOM 571 N N . HIS A 1 74 ? 28.824 -2.454 13.768 1.00 91.44 74 HIS A N 1
ATOM 572 C CA . HIS A 1 74 ? 27.562 -2.833 13.124 1.00 91.44 74 HIS A CA 1
ATOM 573 C C . HIS A 1 74 ? 27.015 -1.760 12.175 1.00 91.44 74 HIS A C 1
ATOM 575 O O . HIS A 1 74 ? 25.913 -1.906 11.652 1.00 91.44 74 HIS A O 1
ATOM 581 N N . ALA A 1 75 ? 27.751 -0.665 11.965 1.00 89.69 75 ALA A N 1
ATOM 582 C CA . ALA A 1 75 ? 27.332 0.359 11.021 1.00 89.69 75 ALA A CA 1
ATOM 583 C C . ALA A 1 75 ? 27.568 -0.143 9.584 1.00 89.69 75 ALA A C 1
ATOM 585 O O . ALA A 1 75 ? 28.684 -0.569 9.273 1.00 89.69 75 ALA A O 1
ATOM 586 N N . PRO A 1 76 ? 26.562 -0.086 8.692 1.00 92.12 76 PRO A N 1
ATOM 587 C CA . PRO A 1 76 ? 26.754 -0.481 7.306 1.00 92.12 76 PRO A CA 1
ATOM 588 C C . PRO A 1 76 ? 27.798 0.438 6.647 1.00 92.12 76 PRO A C 1
ATOM 590 O O . PRO A 1 76 ? 27.685 1.660 6.751 1.00 92.12 76 PRO A O 1
ATOM 593 N N . PRO A 1 77 ? 28.815 -0.113 5.960 1.00 91.12 77 PRO A N 1
ATOM 594 C CA . PRO A 1 77 ? 29.878 0.694 5.356 1.00 91.12 77 PRO A CA 1
ATOM 595 C C . PRO A 1 77 ? 29.412 1.448 4.101 1.00 91.12 77 PRO A C 1
ATOM 597 O O . PRO A 1 77 ? 30.037 2.420 3.675 1.00 91.12 77 PRO A O 1
ATOM 600 N N 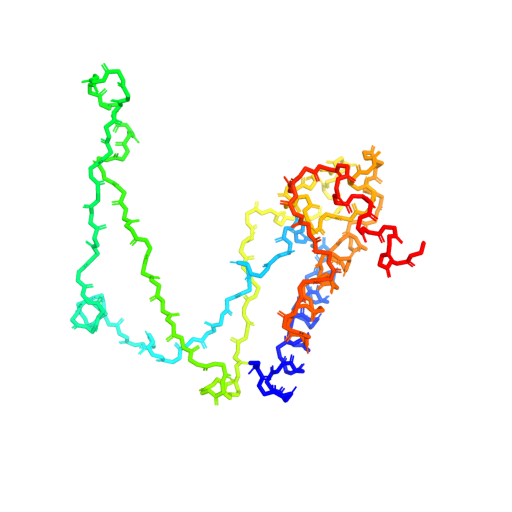. HIS A 1 78 ? 28.318 0.998 3.491 1.00 93.69 78 HIS A N 1
ATOM 601 C CA . HIS A 1 78 ? 27.704 1.625 2.332 1.00 93.69 78 HIS A CA 1
ATOM 602 C C . HIS A 1 78 ? 26.193 1.390 2.333 1.00 93.69 78 HIS A C 1
ATOM 604 O O . HIS A 1 78 ? 25.708 0.394 2.867 1.00 93.69 78 HIS A O 1
ATOM 610 N N . GLY A 1 79 ? 25.469 2.315 1.714 1.00 93.75 79 GLY A N 1
ATOM 611 C CA . GLY A 1 79 ? 24.087 2.139 1.296 1.00 93.75 79 GLY A CA 1
ATOM 612 C C . GLY A 1 79 ? 24.031 1.747 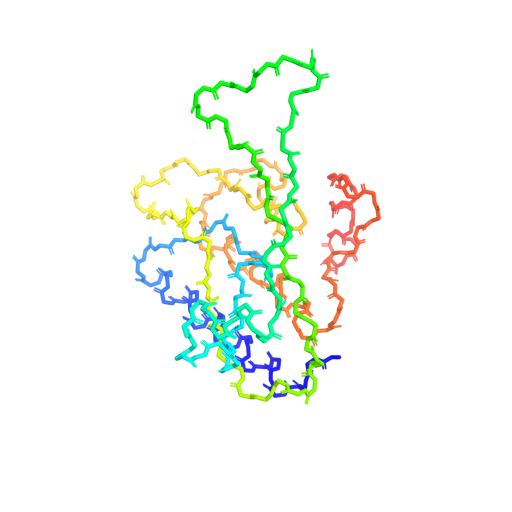-0.177 1.00 93.75 79 GLY A C 1
ATOM 613 O O . GLY A 1 79 ? 24.980 1.979 -0.930 1.00 93.75 79 GLY A O 1
ATOM 614 N N . ILE A 1 80 ? 22.911 1.162 -0.583 1.00 93.50 80 ILE A N 1
ATOM 615 C CA . ILE A 1 80 ? 22.600 0.881 -1.983 1.00 93.50 80 ILE A CA 1
ATOM 616 C C . ILE A 1 80 ? 21.511 1.851 -2.414 1.00 93.50 80 ILE A C 1
ATOM 618 O O . ILE A 1 80 ? 20.488 1.956 -1.736 1.00 93.50 80 ILE A O 1
ATOM 622 N N . TYR A 1 81 ? 21.724 2.558 -3.523 1.00 90.12 81 TYR A N 1
ATOM 623 C CA . TYR A 1 81 ? 20.637 3.325 -4.122 1.00 90.12 81 TYR A CA 1
ATOM 624 C C . TYR A 1 81 ? 19.589 2.359 -4.677 1.00 90.12 81 TYR A C 1
ATOM 626 O O . TYR A 1 81 ? 19.955 1.436 -5.412 1.00 90.12 81 TYR A O 1
ATOM 634 N N . PRO A 1 82 ? 18.302 2.543 -4.340 1.00 86.62 82 PRO A N 1
ATOM 635 C CA . PRO A 1 82 ? 17.259 1.702 -4.891 1.00 86.62 82 PRO A CA 1
ATOM 636 C C . PRO A 1 82 ? 17.216 1.879 -6.409 1.00 86.62 82 PRO A C 1
ATOM 638 O O . PRO A 1 82 ? 17.303 2.992 -6.928 1.00 86.62 82 PRO A O 1
ATOM 641 N N . MET A 1 83 ? 17.069 0.764 -7.115 1.00 83.50 83 MET A N 1
ATOM 642 C CA . MET A 1 83 ? 16.764 0.784 -8.536 1.00 83.50 83 MET A CA 1
ATOM 643 C C . MET A 1 83 ? 15.323 1.263 -8.723 1.00 83.50 83 MET A C 1
ATOM 645 O O . MET A 1 83 ? 14.400 0.696 -8.136 1.00 83.50 83 MET A O 1
ATOM 649 N N . THR A 1 84 ? 15.123 2.262 -9.579 1.00 77.75 84 THR A N 1
ATOM 650 C CA . THR A 1 84 ? 13.785 2.681 -10.006 1.00 77.75 84 THR A CA 1
ATOM 651 C C . THR A 1 84 ? 13.456 2.000 -11.324 1.00 77.75 84 THR A C 1
ATOM 653 O O . THR A 1 84 ? 14.080 2.285 -12.345 1.00 77.75 84 THR A O 1
ATOM 656 N N . LEU A 1 85 ? 12.468 1.108 -11.304 1.00 76.81 85 LEU A N 1
ATOM 657 C CA . LEU A 1 85 ? 11.906 0.529 -12.516 1.00 76.81 85 LEU A CA 1
ATOM 658 C C . LEU A 1 85 ? 10.661 1.328 -12.911 1.00 76.81 85 LEU A C 1
ATOM 660 O O . LEU A 1 85 ? 9.626 1.234 -12.256 1.00 76.81 85 LEU A O 1
ATOM 664 N N . SER A 1 86 ? 10.768 2.109 -13.983 1.00 76.75 86 SER A N 1
ATOM 665 C CA . SER A 1 86 ? 9.627 2.819 -14.563 1.00 76.75 86 SER A CA 1
ATOM 666 C C . SER A 1 86 ? 9.012 1.960 -15.663 1.00 76.75 86 SER A C 1
ATOM 668 O O . SER A 1 86 ? 9.583 1.852 -16.745 1.00 76.75 86 SER A O 1
ATOM 670 N N . MET A 1 87 ? 7.865 1.340 -15.378 1.00 79.44 87 MET A N 1
ATOM 671 C CA . MET A 1 87 ? 7.054 0.633 -16.375 1.00 79.44 87 MET A CA 1
ATOM 672 C C . MET A 1 87 ? 5.821 1.477 -16.713 1.00 79.44 87 MET A C 1
ATOM 674 O O . MET A 1 87 ? 5.154 1.956 -15.789 1.00 79.44 87 MET A O 1
ATOM 678 N N . PRO A 1 88 ? 5.502 1.680 -18.001 1.00 83.38 88 PRO A N 1
ATOM 679 C CA . PRO A 1 88 ? 4.264 2.333 -18.397 1.00 83.38 88 PRO A CA 1
ATOM 680 C C . PRO A 1 88 ? 3.050 1.558 -17.875 1.00 83.38 88 PRO A C 1
ATOM 682 O O . PRO A 1 88 ? 2.960 0.343 -18.022 1.00 83.38 88 PRO A O 1
ATOM 685 N N . ALA A 1 89 ? 2.094 2.257 -17.262 1.00 81.44 89 ALA A N 1
ATOM 686 C CA . ALA A 1 89 ? 0.931 1.613 -16.644 1.00 81.44 89 ALA A CA 1
ATOM 687 C C . ALA A 1 89 ? 0.038 0.863 -17.652 1.00 81.44 89 ALA A C 1
ATOM 689 O O . ALA A 1 89 ? -0.674 -0.055 -17.265 1.00 81.44 89 ALA A O 1
ATOM 690 N N . ASN A 1 90 ? 0.088 1.239 -18.931 1.00 81.94 90 ASN A N 1
ATOM 691 C CA . ASN A 1 90 ? -0.619 0.599 -20.042 1.00 81.94 90 ASN A CA 1
ATOM 692 C C . ASN A 1 90 ? 0.077 -0.657 -20.592 1.00 81.94 90 ASN A C 1
ATOM 694 O O . ASN A 1 90 ? -0.486 -1.304 -21.462 1.00 81.94 90 ASN A O 1
ATOM 698 N N . GLU A 1 91 ? 1.288 -0.975 -20.136 1.00 79.50 91 GLU A N 1
ATOM 699 C CA . GLU A 1 91 ? 1.987 -2.229 -20.467 1.00 79.50 91 GLU A CA 1
ATOM 700 C C . GLU A 1 91 ? 1.798 -3.291 -19.371 1.00 79.50 91 GLU A C 1
ATOM 702 O O . GLU A 1 91 ? 2.382 -4.373 -19.422 1.00 79.50 91 GLU A O 1
ATOM 707 N N . LEU A 1 92 ? 1.003 -2.967 -18.351 1.00 75.94 92 LEU A N 1
ATOM 708 C CA . LEU A 1 92 ? 0.763 -3.782 -17.171 1.00 75.94 92 LEU A CA 1
ATOM 709 C C . LEU A 1 92 ? -0.656 -4.364 -17.214 1.00 75.94 92 LEU A C 1
ATOM 711 O O . LEU A 1 92 ? -1.530 -3.965 -16.442 1.00 75.94 92 LEU A O 1
ATOM 715 N N . ASP A 1 93 ? -0.857 -5.309 -18.130 1.00 70.56 93 ASP A N 1
ATOM 716 C CA . ASP A 1 93 ? -2.053 -6.153 -18.194 1.00 70.56 93 ASP A CA 1
ATOM 717 C C . ASP A 1 93 ? -1.880 -7.383 -17.278 1.00 70.56 93 ASP A C 1
ATOM 719 O O . ASP A 1 93 ? -0.759 -7.842 -17.052 1.00 70.56 93 ASP A O 1
ATOM 723 N N . ASP A 1 94 ? -2.976 -7.899 -16.709 1.00 76.38 94 ASP A N 1
ATOM 724 C CA . ASP A 1 94 ? -2.989 -9.073 -15.812 1.00 76.38 94 ASP A CA 1
ATOM 725 C C . ASP A 1 94 ? -1.987 -9.016 -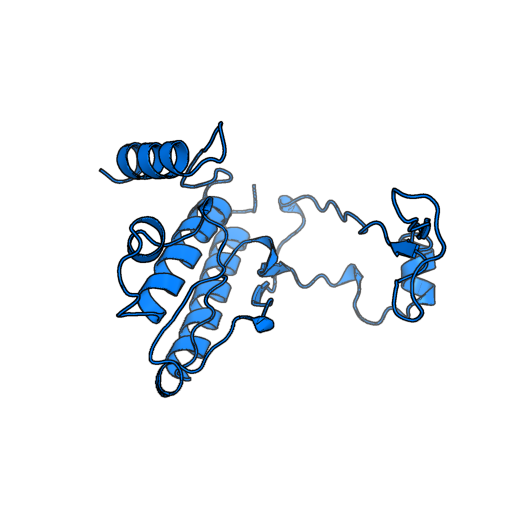14.639 1.00 76.38 94 ASP A C 1
ATOM 727 O O . ASP A 1 94 ? -1.262 -9.964 -14.331 1.00 76.38 94 ASP A O 1
ATOM 731 N N . LEU A 1 95 ? -1.964 -7.878 -13.943 1.00 84.31 95 LEU A N 1
ATOM 732 C CA . LEU A 1 95 ? -1.141 -7.671 -12.752 1.00 84.31 95 LEU A CA 1
ATOM 733 C C . LEU A 1 95 ? -1.479 -8.662 -11.637 1.00 84.31 95 LEU A C 1
ATOM 735 O O . LEU A 1 95 ? -2.629 -8.744 -11.218 1.00 84.31 95 LEU A O 1
ATOM 739 N N . GLU A 1 96 ? -0.465 -9.317 -11.071 1.00 90.88 96 GLU A N 1
ATOM 740 C CA . GLU A 1 96 ? -0.577 -9.985 -9.772 1.00 90.88 96 GLU A CA 1
ATOM 741 C C . GLU A 1 96 ? -0.010 -9.066 -8.681 1.00 90.88 96 GLU A C 1
ATOM 743 O O . GLU A 1 96 ? 1.134 -8.602 -8.764 1.00 90.88 96 GLU A O 1
ATOM 748 N N . VAL A 1 97 ? -0.819 -8.789 -7.657 1.00 93.62 97 VAL A N 1
ATOM 749 C CA . VAL A 1 97 ? -0.470 -7.875 -6.563 1.00 93.62 97 VAL A CA 1
ATOM 750 C C . VAL A 1 97 ? -0.268 -8.639 -5.265 1.00 93.62 97 VAL A C 1
ATOM 752 O O . VAL A 1 97 ? -1.081 -9.469 -4.868 1.00 93.62 97 VAL A O 1
ATOM 755 N N . ILE A 1 98 ? 0.824 -8.322 -4.576 1.00 93.56 98 ILE A N 1
ATOM 756 C CA . ILE A 1 98 ? 1.193 -8.913 -3.293 1.00 93.56 98 ILE A CA 1
ATOM 757 C C . ILE A 1 98 ? 1.145 -7.824 -2.224 1.00 93.56 98 ILE A C 1
ATOM 759 O O . ILE A 1 98 ? 1.838 -6.810 -2.323 1.00 93.56 98 ILE A O 1
ATOM 763 N N . ILE A 1 99 ? 0.363 -8.057 -1.171 1.00 95.06 99 ILE A N 1
ATOM 764 C CA . ILE A 1 99 ? 0.443 -7.268 0.061 1.00 95.06 99 ILE A CA 1
ATOM 765 C C . ILE A 1 99 ? 1.743 -7.663 0.776 1.00 95.06 99 ILE A C 1
ATOM 767 O O . ILE A 1 99 ? 2.069 -8.839 0.883 1.00 95.06 99 ILE A O 1
ATOM 771 N N . SER A 1 100 ? 2.534 -6.691 1.209 1.00 94.00 100 SER A N 1
ATOM 772 C CA . SER A 1 100 ? 3.836 -6.878 1.861 1.00 94.00 100 SER A CA 1
ATOM 773 C C . SER A 1 100 ? 3.957 -5.941 3.061 1.00 94.00 100 SER A C 1
ATOM 775 O O . SER A 1 100 ? 2.988 -5.300 3.430 1.00 94.00 100 SER A O 1
ATOM 777 N N . GLY A 1 101 ? 5.129 -5.833 3.691 1.00 87.00 101 GLY A N 1
ATOM 778 C CA . GLY A 1 101 ? 5.268 -4.972 4.873 1.00 87.00 101 GLY A CA 1
ATOM 779 C C . GLY A 1 101 ? 4.784 -5.642 6.159 1.00 87.00 101 GLY A C 1
ATOM 780 O O . GLY A 1 101 ? 4.400 -4.979 7.111 1.00 87.00 101 GLY A O 1
ATOM 781 N N . TYR A 1 102 ? 4.888 -6.969 6.233 1.00 84.44 102 TYR A N 1
ATOM 782 C CA . TYR A 1 102 ? 4.346 -7.780 7.325 1.00 84.44 102 TYR A CA 1
ATOM 783 C C . TYR A 1 102 ? 4.933 -7.540 8.724 1.00 84.44 102 TYR A C 1
ATOM 785 O O . TYR A 1 102 ? 4.492 -8.143 9.698 1.00 84.44 102 TYR A O 1
ATOM 793 N N . ARG A 1 103 ? 5.932 -6.662 8.844 1.00 84.62 103 ARG A N 1
ATOM 794 C CA . ARG A 1 103 ? 6.556 -6.297 10.122 1.00 84.62 103 ARG A CA 1
ATOM 795 C C . ARG A 1 103 ? 5.593 -5.609 11.089 1.00 84.62 103 ARG A C 1
ATOM 797 O O . ARG A 1 103 ? 5.890 -5.566 12.277 1.00 84.62 103 ARG A O 1
ATOM 804 N N . THR A 1 104 ? 4.508 -5.043 10.575 1.00 83.81 104 THR A N 1
ATOM 805 C CA . THR A 1 104 ? 3.476 -4.339 11.341 1.00 83.81 104 THR A CA 1
ATOM 806 C C . THR A 1 104 ? 2.207 -5.164 11.520 1.00 83.81 104 THR A C 1
ATOM 808 O O . THR A 1 104 ? 1.294 -4.687 12.183 1.00 83.81 104 THR A O 1
ATOM 811 N N . LEU A 1 105 ? 2.152 -6.397 10.989 1.00 89.81 105 LEU A N 1
ATOM 812 C CA . LEU A 1 105 ? 1.030 -7.297 11.245 1.00 89.81 105 LEU A CA 1
ATOM 813 C C . LEU A 1 105 ? 0.910 -7.582 12.741 1.00 89.81 105 LEU A C 1
ATOM 815 O O . LEU A 1 105 ? 1.909 -7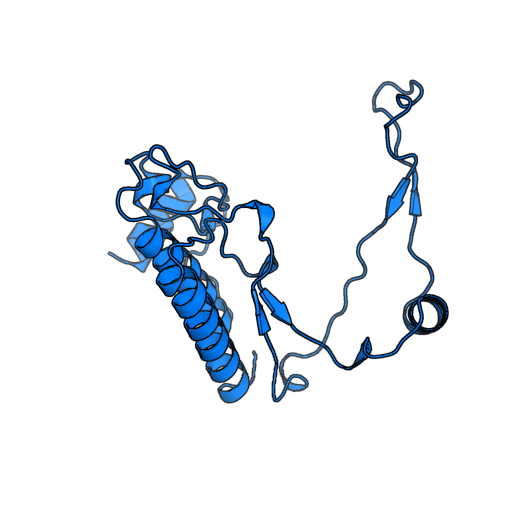.781 13.436 1.00 89.81 105 LEU A O 1
ATOM 819 N N . PHE A 1 106 ? -0.325 -7.728 13.203 1.00 91.44 106 PHE A N 1
ATOM 820 C CA . PHE A 1 106 ? -0.606 -8.165 14.562 1.00 91.44 106 PHE A CA 1
ATOM 821 C C . PHE A 1 106 ? -1.856 -9.038 14.618 1.00 91.44 106 PHE A C 1
ATOM 823 O O . PHE A 1 106 ? -2.781 -8.917 13.811 1.00 91.44 106 PHE A O 1
ATOM 830 N N . VAL A 1 107 ? -1.870 -9.934 15.603 1.00 94.19 107 VAL A N 1
ATOM 831 C CA . VAL A 1 107 ? -3.029 -10.769 15.918 1.00 94.19 107 VAL A CA 1
ATOM 832 C C . VAL A 1 107 ? -3.931 -9.975 16.852 1.00 94.19 107 VAL A C 1
ATOM 834 O O . VAL A 1 107 ? -3.537 -9.663 17.975 1.00 94.19 107 VAL A O 1
ATOM 837 N N . VAL A 1 108 ? -5.155 -9.678 16.415 1.00 91.00 108 VAL A N 1
ATOM 838 C CA . VAL A 1 108 ? -6.069 -8.764 17.125 1.00 91.00 108 VAL A CA 1
ATOM 839 C C . VAL A 1 108 ? -6.319 -9.212 18.567 1.00 91.00 108 VAL A C 1
ATOM 841 O O . VAL A 1 108 ? -6.280 -8.403 19.489 1.00 91.00 108 VAL A O 1
ATOM 844 N N . SER A 1 109 ? -6.500 -10.515 18.795 1.00 90.75 109 SER A N 1
ATOM 845 C CA . SER A 1 109 ? -6.757 -11.060 20.134 1.00 90.75 109 SER A CA 1
ATOM 846 C C . SER A 1 109 ? -5.558 -10.980 21.088 1.00 90.75 109 SER A C 1
ATOM 848 O O . SER A 1 109 ? -5.727 -11.189 22.286 1.00 90.75 109 SER A O 1
ATOM 850 N N . GLN A 1 110 ? -4.351 -10.727 20.575 1.00 90.81 110 GLN A N 1
ATOM 851 C CA . GLN A 1 110 ? -3.107 -10.660 21.351 1.00 90.81 110 GLN A CA 1
ATOM 852 C C . GLN A 1 110 ? -2.609 -9.218 21.538 1.00 90.81 110 GLN A C 1
ATOM 854 O O . GLN A 1 110 ? -1.592 -9.005 22.196 1.00 90.81 110 GLN A O 1
ATOM 859 N N . THR A 1 111 ? -3.306 -8.220 20.983 1.00 85.62 111 THR A N 1
ATOM 860 C CA . THR A 1 111 ? -2.865 -6.817 20.978 1.00 85.62 111 THR A CA 1
ATOM 861 C C . THR A 1 111 ? -3.953 -5.904 21.557 1.00 85.62 111 THR A C 1
ATOM 863 O O . THR A 1 111 ? -4.727 -5.311 20.811 1.00 85.62 111 THR A O 1
ATOM 866 N N . PRO A 1 112 ? -4.037 -5.783 22.896 1.00 72.31 112 PRO A N 1
ATOM 867 C CA . PRO A 1 112 ? -5.096 -5.023 23.567 1.00 72.31 112 PRO A CA 1
ATOM 868 C C . PRO A 1 112 ? -4.902 -3.499 23.520 1.00 72.31 112 PRO A C 1
ATOM 870 O O . PRO A 1 112 ? -5.866 -2.761 23.687 1.00 72.31 112 PRO A O 1
ATOM 873 N N . SER A 1 113 ? -3.670 -3.026 23.309 1.00 77.25 113 SER A N 1
ATOM 874 C CA . SER A 1 113 ? -3.348 -1.612 23.102 1.00 77.25 113 SER A CA 1
ATOM 875 C C . SER A 1 113 ? -2.584 -1.495 21.795 1.00 77.25 113 SER A C 1
ATOM 877 O O . SER A 1 113 ? -1.474 -2.019 21.677 1.00 77.25 113 SER A O 1
ATOM 879 N N . LEU A 1 114 ? -3.219 -0.880 20.802 1.00 82.88 114 LEU A N 1
ATOM 880 C CA . LEU A 1 114 ? -2.699 -0.801 19.449 1.00 82.88 114 LEU A CA 1
ATOM 881 C C . LEU A 1 114 ? -2.246 0.621 19.147 1.00 82.88 114 LEU A C 1
ATOM 883 O O . LEU A 1 114 ? -2.965 1.587 19.388 1.00 82.88 114 LEU A O 1
ATOM 887 N N . THR A 1 115 ? -1.059 0.724 18.569 1.00 81.69 115 THR A N 1
ATOM 888 C CA . THR A 1 115 ? -0.565 1.943 17.938 1.00 81.69 115 THR A CA 1
ATOM 889 C C . THR A 1 115 ? -0.291 1.609 16.486 1.00 81.69 115 THR A C 1
ATOM 891 O O . THR A 1 115 ? 0.446 0.665 16.198 1.00 81.69 115 THR A O 1
ATOM 894 N N . LEU A 1 116 ? -0.914 2.352 15.577 1.00 84.31 116 LEU A N 1
ATOM 895 C CA . LEU A 1 116 ? -0.648 2.203 14.158 1.00 84.31 116 LEU A CA 1
ATOM 896 C C . LEU A 1 116 ? 0.655 2.930 13.817 1.00 84.31 116 LEU A C 1
ATOM 898 O O . LEU A 1 116 ? 1.013 3.947 14.408 1.00 84.31 116 LEU A O 1
ATOM 902 N N . HIS A 1 117 ? 1.394 2.380 12.860 1.00 79.25 117 HIS A N 1
ATOM 903 C CA . HIS A 1 117 ? 2.610 3.005 12.326 1.00 79.25 117 HIS A CA 1
ATOM 904 C C . HIS A 1 117 ? 2.416 3.496 10.893 1.00 79.25 117 HIS A C 1
ATOM 906 O O . HIS A 1 117 ? 3.377 3.856 10.213 1.00 79.25 117 HIS A O 1
ATOM 912 N N . THR A 1 118 ? 1.158 3.515 10.456 1.00 81.38 118 THR A N 1
ATOM 913 C CA . THR A 1 118 ? 0.759 4.009 9.149 1.00 81.38 118 THR A CA 1
ATOM 914 C C . THR A 1 118 ? 1.153 5.487 9.021 1.00 81.38 118 THR A C 1
ATOM 916 O O . THR A 1 118 ? 0.920 6.267 9.945 1.00 81.38 118 THR A O 1
ATOM 919 N N . PRO A 1 119 ? 1.731 5.925 7.888 1.00 83.69 119 PRO A N 1
ATOM 920 C CA . PRO A 1 119 ? 1.996 7.339 7.658 1.00 83.69 119 PRO A CA 1
ATOM 921 C C . PRO A 1 119 ? 0.712 8.172 7.757 1.00 83.69 119 PRO A C 1
ATOM 923 O O . PRO A 1 119 ? -0.317 7.772 7.215 1.00 83.69 119 PRO A O 1
ATOM 926 N N . ALA A 1 120 ? 0.803 9.359 8.363 1.00 85.06 120 ALA A N 1
ATOM 927 C CA . ALA A 1 120 ? -0.348 10.205 8.699 1.00 85.06 120 ALA A CA 1
ATOM 928 C C . ALA A 1 120 ? -1.328 10.452 7.535 1.00 85.06 120 ALA A C 1
ATOM 930 O O . ALA A 1 120 ? -2.531 10.485 7.754 1.00 85.06 120 ALA A O 1
ATOM 931 N N . LEU A 1 121 ? -0.836 10.551 6.294 1.00 86.44 121 LEU A N 1
ATOM 932 C CA . LEU A 1 121 ? -1.670 10.740 5.098 1.00 86.44 121 LEU A CA 1
ATOM 933 C C . LEU A 1 121 ? -2.701 9.617 4.869 1.00 86.44 121 LEU A C 1
ATOM 935 O O . LEU A 1 121 ? -3.736 9.846 4.254 1.00 86.44 121 LEU A O 1
ATOM 939 N N . TYR A 1 122 ? -2.399 8.397 5.312 1.00 89.06 122 TYR A N 1
ATOM 940 C CA . TYR A 1 122 ? -3.275 7.235 5.148 1.00 89.06 122 TYR A CA 1
ATOM 941 C C . TYR A 1 122 ? -3.985 6.859 6.450 1.00 89.06 122 TYR A C 1
ATOM 943 O O . TYR A 1 122 ? -4.862 5.999 6.426 1.00 89.06 122 TYR A O 1
ATOM 951 N N . ALA A 1 123 ? -3.587 7.463 7.573 1.00 90.12 123 ALA A N 1
ATOM 952 C CA . ALA A 1 123 ? -4.052 7.081 8.894 1.00 90.12 123 ALA A CA 1
ATOM 953 C C . ALA A 1 123 ? -5.580 7.236 9.013 1.00 90.12 123 ALA A C 1
ATOM 955 O O . ALA A 1 123 ? -6.160 8.169 8.446 1.00 90.12 123 ALA A O 1
ATOM 956 N N . PRO A 1 124 ? -6.250 6.309 9.716 1.00 93.00 124 PRO A N 1
ATOM 957 C CA . PRO A 1 124 ? -7.672 6.428 9.985 1.00 93.00 124 PRO A CA 1
ATOM 958 C C . PRO A 1 124 ? -7.963 7.599 10.937 1.00 93.00 124 PRO A C 1
ATOM 960 O O . PRO A 1 124 ? -7.074 8.006 11.693 1.00 93.00 124 PRO A O 1
ATOM 963 N N . PRO A 1 125 ? -9.195 8.142 10.933 1.00 91.69 125 PRO A N 1
ATOM 964 C CA . PRO A 1 125 ? -9.566 9.273 11.774 1.00 91.69 125 PRO A CA 1
ATOM 965 C C . PRO A 1 125 ? -9.281 9.020 13.254 1.00 91.69 125 PRO A C 1
ATOM 967 O O . PRO A 1 125 ? -8.717 9.887 13.911 1.00 91.69 125 PRO A O 1
ATOM 970 N N . GLU A 1 126 ? -9.584 7.828 13.770 1.00 92.50 126 GLU A N 1
ATOM 971 C CA . GLU A 1 126 ? -9.321 7.480 15.167 1.00 92.50 126 GLU A CA 1
ATOM 972 C C . GLU A 1 126 ? -7.830 7.610 15.540 1.00 92.50 126 GLU A C 1
ATOM 974 O O . GLU A 1 126 ? -7.508 8.151 16.591 1.00 92.50 126 GLU A O 1
ATOM 979 N N . ASP A 1 127 ? -6.901 7.236 14.657 1.00 91.75 127 ASP A N 1
ATOM 980 C CA . ASP A 1 127 ? -5.457 7.397 14.894 1.00 91.75 127 ASP A CA 1
ATOM 981 C C . ASP A 1 127 ? -5.031 8.874 14.790 1.00 91.75 127 ASP A C 1
ATOM 983 O O . ASP A 1 127 ? -4.250 9.391 15.597 1.00 91.75 127 ASP A O 1
ATOM 987 N N . LEU A 1 128 ? -5.611 9.604 13.832 1.00 89.31 128 LEU A N 1
ATOM 988 C CA . LEU A 1 128 ? -5.375 11.038 13.650 1.00 89.31 128 LEU A CA 1
ATOM 989 C C . LEU A 1 128 ? -5.899 11.887 14.810 1.00 89.31 128 LEU A C 1
ATOM 991 O O . LEU A 1 128 ? -5.289 12.903 15.134 1.00 89.31 128 LEU A O 1
ATOM 995 N N . PHE A 1 129 ? -6.972 11.480 15.477 1.00 90.19 129 PHE A N 1
ATOM 996 C CA . PHE A 1 129 ? -7.513 12.186 16.639 1.00 90.19 129 PHE A CA 1
ATOM 997 C C . PHE A 1 129 ? -7.015 11.624 17.979 1.00 90.19 129 PHE A C 1
ATOM 999 O O . PHE A 1 129 ? -7.438 12.097 19.031 1.00 90.19 129 PHE A O 1
ATOM 1006 N N . TYR A 1 130 ? -6.056 10.687 17.956 1.00 89.69 130 TYR A N 1
ATOM 1007 C CA . TYR A 1 130 ? -5.534 9.995 19.143 1.00 89.69 130 TYR A CA 1
ATOM 1008 C C . TYR A 1 130 ? -6.616 9.260 19.949 1.00 89.69 130 TYR A C 1
ATOM 1010 O O . TYR A 1 130 ? -6.521 9.113 21.171 1.00 89.69 130 TYR A O 1
ATOM 1018 N N . GLU A 1 131 ? -7.652 8.799 19.263 1.00 92.00 131 GLU A N 1
ATOM 1019 C CA . GLU A 1 131 ? -8.679 7.948 19.829 1.00 92.00 131 GLU A CA 1
ATOM 1020 C C . GLU A 1 131 ? -8.210 6.483 19.846 1.00 92.00 131 GLU A C 1
ATOM 1022 O O . GLU A 1 131 ? -7.418 6.051 19.003 1.00 92.00 131 GLU A O 1
ATOM 1027 N N . PRO A 1 132 ? -8.683 5.670 20.805 1.00 90.56 132 PRO A N 1
ATOM 1028 C CA . PRO A 1 132 ? -8.328 4.259 20.845 1.00 90.56 132 PRO A CA 1
ATOM 1029 C C . PRO A 1 132 ? -8.789 3.508 19.589 1.00 90.56 132 PRO A C 1
ATOM 1031 O O . PRO A 1 132 ? -9.967 3.547 19.222 1.00 90.56 132 PRO A O 1
ATOM 1034 N N . ILE A 1 133 ? -7.893 2.715 18.997 1.00 91.69 133 ILE A N 1
ATOM 1035 C CA . ILE A 1 133 ? -8.231 1.834 17.872 1.00 91.69 133 ILE A CA 1
ATOM 1036 C C . ILE A 1 133 ? -9.025 0.622 18.378 1.00 91.69 133 ILE A C 1
ATOM 1038 O O . ILE A 1 133 ? -8.485 -0.450 18.645 1.00 91.69 133 ILE A O 1
ATOM 1042 N N . THR A 1 134 ? -10.338 0.789 18.529 1.00 90.88 134 THR A N 1
ATOM 1043 C CA . THR A 1 134 ? -11.233 -0.268 19.039 1.00 90.88 134 THR A CA 1
ATOM 1044 C C . THR A 1 134 ? -11.595 -1.319 17.989 1.00 90.88 134 THR A C 1
ATOM 1046 O O . THR A 1 134 ? -11.988 -2.433 18.335 1.00 90.88 134 THR A O 1
ATOM 1049 N N . ARG A 1 135 ? -11.470 -0.982 16.698 1.00 92.62 135 ARG A N 1
ATOM 1050 C CA . ARG A 1 135 ? -11.789 -1.864 15.566 1.00 92.62 135 ARG A CA 1
ATOM 1051 C C . ARG A 1 135 ? -10.634 -1.885 14.560 1.00 92.62 135 ARG A C 1
ATOM 1053 O O . ARG A 1 135 ? -10.737 -1.259 13.510 1.00 92.62 135 ARG A O 1
ATOM 1060 N N . PRO A 1 136 ? -9.553 -2.635 14.829 1.00 93.00 136 PRO A N 1
ATOM 1061 C CA . PRO A 1 136 ? -8.362 -2.620 13.978 1.00 93.00 136 PRO A CA 1
ATOM 1062 C C . PRO A 1 136 ? -8.618 -3.008 12.513 1.00 93.00 136 PRO A C 1
ATOM 1064 O O . PRO A 1 136 ? -8.026 -2.435 11.605 1.00 93.00 136 PRO A O 1
ATOM 1067 N N . ALA A 1 137 ? -9.568 -3.914 12.262 1.00 95.12 137 ALA A N 1
ATOM 1068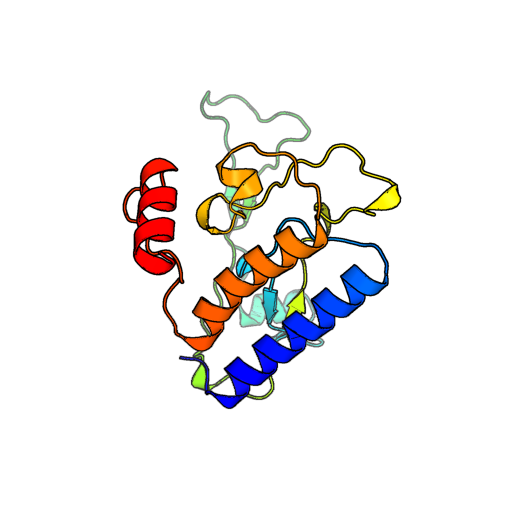 C CA . ALA A 1 137 ? -9.964 -4.266 10.899 1.00 95.12 137 ALA A CA 1
ATOM 1069 C C . ALA A 1 137 ? -10.614 -3.085 10.151 1.00 95.12 137 ALA A C 1
ATOM 1071 O O . ALA A 1 137 ? -10.429 -2.947 8.948 1.00 95.12 137 ALA A O 1
ATOM 1072 N N . ALA A 1 138 ? -11.344 -2.205 10.846 1.00 95.88 138 ALA A N 1
ATOM 1073 C CA . ALA A 1 138 ? -11.919 -1.008 10.232 1.00 95.88 138 ALA A CA 1
ATOM 1074 C C . ALA A 1 138 ? -10.830 0.014 9.861 1.00 95.88 138 ALA A C 1
ATOM 1076 O O . ALA A 1 138 ? -10.893 0.593 8.778 1.00 95.88 138 ALA A O 1
ATOM 1077 N N . ALA A 1 139 ? -9.797 0.154 10.698 1.00 94.75 139 ALA A N 1
ATOM 1078 C CA . ALA A 1 139 ? -8.622 0.974 10.403 1.00 94.75 139 ALA A CA 1
ATOM 1079 C C . ALA A 1 139 ? -7.868 0.494 9.143 1.00 94.75 139 ALA A C 1
ATOM 1081 O O . ALA A 1 139 ? -7.466 1.304 8.303 1.00 94.75 139 ALA A O 1
ATOM 1082 N N . ASP A 1 140 ? -7.728 -0.823 8.963 1.00 95.38 140 ASP A N 1
ATOM 1083 C CA . ASP A 1 140 ? -7.179 -1.413 7.733 1.00 95.38 140 ASP A CA 1
ATOM 1084 C C . ASP A 1 140 ? -8.056 -1.126 6.499 1.00 95.38 140 ASP A C 1
ATOM 1086 O O . ASP A 1 140 ? -7.552 -0.842 5.414 1.00 95.38 140 ASP A O 1
ATOM 1090 N N . ILE A 1 141 ? -9.384 -1.196 6.641 1.00 97.06 141 ILE A N 1
ATOM 1091 C CA . ILE A 1 141 ? -10.313 -0.893 5.541 1.00 97.06 141 ILE A CA 1
ATOM 1092 C C . ILE A 1 141 ? -10.228 0.583 5.149 1.00 97.06 141 ILE A C 1
ATOM 1094 O O . ILE A 1 141 ? -10.226 0.890 3.956 1.00 97.06 141 ILE A O 1
ATOM 1098 N N . TRP A 1 142 ? -10.109 1.488 6.125 1.00 95.81 142 TRP A N 1
ATOM 1099 C CA . TRP A 1 142 ? -9.883 2.907 5.865 1.00 95.81 142 TRP A CA 1
ATOM 1100 C C . TRP A 1 142 ? -8.609 3.126 5.050 1.00 95.81 142 TRP A C 1
ATOM 1102 O O . TRP A 1 142 ? -8.653 3.694 3.956 1.00 95.81 142 TRP A O 1
ATOM 1112 N N . THR A 1 143 ? -7.478 2.628 5.558 1.00 94.69 143 THR A N 1
ATOM 1113 C CA . THR A 1 143 ? -6.178 2.762 4.887 1.00 94.69 143 THR A CA 1
ATOM 1114 C C . THR A 1 143 ? -6.225 2.165 3.487 1.00 94.69 143 THR A C 1
ATOM 1116 O O . THR A 1 143 ? -5.780 2.805 2.532 1.00 94.69 143 THR A O 1
ATOM 1119 N N . LEU A 1 144 ? -6.823 0.983 3.313 1.00 96.19 144 LEU A N 1
ATOM 1120 C CA . LEU A 1 144 ? -7.001 0.399 1.988 1.00 96.19 144 LEU A CA 1
ATOM 1121 C C . LEU A 1 144 ? -7.850 1.300 1.080 1.00 96.19 144 LEU A C 1
ATOM 1123 O O . LEU A 1 144 ? -7.450 1.540 -0.056 1.00 96.19 144 LEU A O 1
ATOM 1127 N N . GLY A 1 145 ? -8.963 1.850 1.568 1.00 95.75 145 GLY A N 1
ATOM 1128 C CA . GLY A 1 145 ? -9.832 2.759 0.816 1.00 95.75 145 GLY A CA 1
ATOM 1129 C C . GLY A 1 145 ? -9.098 3.988 0.273 1.00 95.75 145 GLY A C 1
ATOM 1130 O O . GLY A 1 145 ? -9.183 4.274 -0.925 1.00 95.75 145 GLY A O 1
ATOM 1131 N N . VAL A 1 146 ? -8.295 4.655 1.112 1.00 94.38 146 VAL A N 1
ATOM 1132 C CA . VAL A 1 146 ? -7.454 5.799 0.703 1.00 94.38 146 VAL A CA 1
ATOM 1133 C C . VAL A 1 146 ? -6.518 5.412 -0.449 1.00 94.38 146 VAL A C 1
ATOM 1135 O O . VAL A 1 146 ? -6.346 6.165 -1.411 1.00 94.38 146 VAL A O 1
ATOM 1138 N N . ASN A 1 147 ? -5.921 4.219 -0.387 1.00 94.06 147 ASN A N 1
ATOM 1139 C CA . ASN A 1 147 ? -5.019 3.738 -1.430 1.00 94.06 147 ASN A CA 1
ATOM 1140 C C . ASN A 1 147 ? -5.760 3.304 -2.704 1.00 94.06 147 ASN A C 1
ATOM 1142 O O . ASN A 1 147 ? -5.282 3.586 -3.804 1.00 94.06 147 ASN A O 1
ATOM 1146 N N . LEU A 1 148 ? -6.921 2.654 -2.581 1.00 94.75 148 LEU A N 1
ATOM 1147 C CA . LEU A 1 148 ? -7.737 2.229 -3.720 1.00 94.75 148 LEU A CA 1
ATOM 1148 C C . LEU A 1 148 ? -8.220 3.419 -4.544 1.00 94.75 148 LEU A C 1
ATOM 1150 O O . LEU A 1 148 ? -8.214 3.337 -5.769 1.00 94.75 148 LEU A O 1
ATOM 1154 N N . TYR A 1 149 ? -8.553 4.539 -3.901 1.00 93.75 149 TYR A N 1
ATOM 1155 C CA . TYR A 1 149 ? -8.889 5.767 -4.619 1.00 93.75 149 TYR A CA 1
ATOM 1156 C C . TYR A 1 149 ? -7.757 6.191 -5.565 1.00 93.75 149 TYR A C 1
ATOM 1158 O O . TYR A 1 149 ? -7.995 6.486 -6.734 1.00 93.75 149 TYR A O 1
ATOM 1166 N N . LYS A 1 150 ? -6.503 6.114 -5.103 1.00 90.69 150 LYS A N 1
ATOM 1167 C CA . LYS A 1 150 ? -5.335 6.435 -5.930 1.00 90.69 150 LYS A CA 1
ATOM 1168 C C . LYS A 1 150 ? -5.082 5.418 -7.040 1.00 90.69 150 LYS A C 1
ATOM 1170 O O . LYS A 1 150 ? -4.711 5.813 -8.144 1.00 90.69 150 LYS A O 1
ATOM 1175 N N . VAL A 1 151 ? -5.293 4.129 -6.771 1.00 91.00 151 VAL A N 1
ATOM 1176 C CA . VAL A 1 151 ? -5.204 3.071 -7.795 1.00 91.00 151 VAL A CA 1
ATOM 1177 C C . VAL A 1 151 ? -6.232 3.301 -8.908 1.00 91.00 151 VAL A C 1
ATOM 1179 O O . VAL A 1 151 ? -5.908 3.136 -10.082 1.00 91.00 151 VAL A O 1
ATOM 1182 N N . LEU A 1 152 ? -7.452 3.702 -8.546 1.00 91.25 152 LEU A N 1
ATOM 1183 C CA . LEU A 1 152 ? -8.577 3.848 -9.472 1.00 91.25 152 LEU A CA 1
ATOM 1184 C C . LEU A 1 152 ? -8.658 5.224 -10.150 1.00 91.25 152 LEU A C 1
ATOM 1186 O O . LEU A 1 152 ? -9.240 5.312 -11.225 1.00 91.25 152 LEU A O 1
ATOM 1190 N N . GLY A 1 153 ? -8.124 6.283 -9.536 1.00 87.38 153 GLY A N 1
ATOM 1191 C CA . GLY A 1 153 ? -8.353 7.675 -9.947 1.00 87.38 153 GLY A CA 1
ATOM 1192 C C . GLY A 1 153 ? -7.100 8.496 -10.269 1.00 87.38 153 GLY A C 1
ATOM 1193 O O . GLY A 1 153 ? -7.225 9.687 -10.531 1.00 87.38 153 GLY A O 1
ATOM 1194 N N . GLU A 1 154 ? -5.899 7.906 -10.217 1.00 81.12 154 GLU A N 1
ATOM 1195 C CA . GLU A 1 154 ? -4.576 8.558 -10.382 1.00 81.12 154 GLU A CA 1
ATOM 1196 C C . GLU A 1 154 ? -4.221 9.685 -9.405 1.00 81.12 154 GLU A C 1
ATOM 1198 O O . GLU A 1 154 ? -3.069 10.122 -9.364 1.00 81.12 154 GLU A O 1
ATOM 1203 N N . ARG A 1 155 ? -5.169 10.150 -8.597 1.00 85.19 155 ARG A N 1
ATOM 1204 C CA . ARG A 1 155 ? -4.972 11.192 -7.591 1.00 85.19 155 ARG A CA 1
ATOM 1205 C C . ARG A 1 155 ? -5.137 10.617 -6.193 1.00 85.19 155 ARG A C 1
ATOM 1207 O O . ARG A 1 155 ? -5.920 9.684 -6.015 1.00 85.19 155 ARG A O 1
ATOM 1214 N N . PRO A 1 156 ? -4.376 11.096 -5.198 1.00 87.31 156 PRO A N 1
ATOM 1215 C CA . PRO A 1 156 ? -4.626 10.695 -3.823 1.00 87.31 156 PRO A CA 1
ATOM 1216 C C . PRO A 1 156 ? -6.007 11.201 -3.388 1.00 87.31 156 PRO A C 1
ATOM 1218 O O . PRO A 1 156 ? -6.470 12.230 -3.869 1.00 87.31 156 PRO A O 1
ATOM 1221 N N . LEU A 1 157 ? -6.666 10.466 -2.490 1.00 89.38 157 LEU A N 1
ATOM 1222 C CA . LEU A 1 157 ? -7.946 10.905 -1.928 1.00 89.38 157 LEU A CA 1
ATOM 1223 C C . LEU A 1 157 ? -7.771 12.196 -1.122 1.00 89.38 157 LEU A C 1
ATOM 1225 O O . LEU A 1 157 ? -8.600 13.088 -1.204 1.00 89.38 157 LEU A O 1
ATOM 1229 N N . ILE A 1 158 ? -6.670 12.277 -0.372 1.00 89.06 158 ILE A N 1
ATOM 1230 C CA . ILE A 1 158 ? -6.295 13.424 0.452 1.00 89.06 158 ILE A CA 1
ATOM 1231 C C . ILE A 1 158 ? -5.081 14.096 -0.206 1.00 89.06 158 ILE A C 1
ATOM 1233 O O . ILE A 1 158 ? -4.008 13.493 -0.295 1.00 89.06 158 ILE A O 1
ATOM 1237 N N . GLU A 1 159 ? -5.251 15.318 -0.715 1.00 83.56 159 GLU A N 1
ATOM 1238 C CA . GLU A 1 159 ? -4.211 16.090 -1.415 1.00 83.56 159 GLU A CA 1
ATOM 1239 C C . GLU A 1 159 ? -3.568 17.127 -0.480 1.00 83.56 159 GLU A C 1
ATOM 1241 O O . GLU A 1 159 ? -4.008 18.266 -0.401 1.00 83.56 159 GLU A O 1
ATOM 1246 N N . THR A 1 160 ? -2.494 16.752 0.218 1.00 81.94 160 THR A N 1
ATOM 1247 C CA . THR A 1 160 ? -1.801 17.658 1.155 1.00 81.94 160 THR A CA 1
ATOM 1248 C C . THR A 1 160 ? -0.673 18.432 0.488 1.00 81.94 160 THR A C 1
ATOM 1250 O O . THR A 1 160 ? 0.117 17.853 -0.265 1.00 81.94 160 THR A O 1
ATOM 1253 N N . PHE A 1 161 ? -0.518 19.707 0.839 1.00 74.12 161 PHE A N 1
ATOM 1254 C CA . PHE A 1 161 ? 0.577 20.551 0.359 1.00 74.12 161 PHE A CA 1
ATOM 1255 C C . PHE A 1 161 ? 1.686 20.711 1.402 1.00 74.12 161 PHE A C 1
ATOM 1257 O O . PHE A 1 161 ? 2.869 20.658 1.062 1.00 74.12 161 PHE A O 1
ATOM 1264 N N . ALA A 1 162 ? 1.314 20.885 2.671 1.00 73.94 162 ALA A N 1
ATOM 1265 C CA . ALA A 1 162 ? 2.249 21.137 3.763 1.00 73.94 162 ALA A CA 1
ATOM 1266 C C . ALA A 1 162 ? 2.723 19.849 4.456 1.00 73.94 162 ALA A C 1
ATOM 1268 O O . ALA A 1 162 ? 3.750 19.860 5.134 1.00 73.94 162 ALA A O 1
ATOM 1269 N N . TRP A 1 163 ? 2.025 18.728 4.224 1.00 77.94 163 TRP A N 1
ATOM 1270 C CA . TRP A 1 163 ? 2.318 17.398 4.787 1.00 77.94 163 TRP A CA 1
ATOM 1271 C C . TRP A 1 163 ? 2.319 17.347 6.322 1.00 77.94 163 TRP A C 1
ATOM 1273 O O . TRP A 1 163 ? 2.744 16.348 6.908 1.00 77.94 163 TRP A O 1
ATOM 1283 N N . ASP A 1 164 ? 1.841 18.406 6.974 1.00 86.88 164 ASP A N 1
ATOM 1284 C CA . ASP A 1 164 ? 1.575 18.426 8.400 1.00 86.88 164 ASP A CA 1
ATOM 1285 C C . ASP A 1 164 ? 0.155 17.935 8.699 1.00 86.88 164 ASP A C 1
ATOM 1287 O O . ASP A 1 164 ? -0.682 17.719 7.819 1.00 86.88 164 ASP A O 1
ATOM 1291 N N . ARG A 1 165 ? -0.094 17.702 9.983 1.00 85.81 165 ARG A N 1
ATOM 1292 C CA . ARG A 1 165 ? -1.326 17.083 10.453 1.00 85.81 165 ARG A CA 1
ATOM 1293 C C . ARG A 1 165 ? -2.554 17.969 10.263 1.00 85.81 165 ARG A C 1
ATOM 1295 O O . ARG A 1 165 ? -3.613 17.439 9.936 1.00 85.81 165 ARG A O 1
ATOM 1302 N N . ASP A 1 166 ? -2.426 19.273 10.477 1.00 89.25 166 ASP A N 1
ATOM 1303 C CA . ASP A 1 166 ? -3.560 20.190 10.391 1.00 89.25 166 ASP A CA 1
ATOM 1304 C C . ASP A 1 166 ? -4.013 20.314 8.931 1.00 89.25 166 ASP A C 1
ATOM 1306 O O . ASP A 1 166 ? -5.212 20.317 8.651 1.00 89.25 166 ASP A O 1
ATOM 1310 N N . ASP A 1 167 ? -3.057 20.312 7.995 1.00 90.31 167 ASP A N 1
ATOM 1311 C CA . ASP A 1 167 ? -3.323 20.232 6.556 1.00 90.31 167 ASP A CA 1
ATOM 1312 C C . ASP A 1 167 ? -4.049 18.927 6.186 1.00 90.31 167 ASP A C 1
ATOM 1314 O O . ASP A 1 167 ? -5.083 18.968 5.523 1.00 90.31 167 ASP A O 1
ATOM 1318 N N . ILE A 1 168 ? -3.579 17.772 6.681 1.00 90.69 168 ILE A N 1
ATOM 1319 C CA . ILE A 1 168 ? -4.237 16.468 6.458 1.00 90.69 168 ILE A CA 1
ATOM 1320 C C . ILE A 1 168 ? -5.689 16.487 6.949 1.00 90.69 168 ILE A C 1
ATOM 1322 O O . ILE A 1 168 ? -6.591 16.098 6.208 1.00 90.69 168 ILE A O 1
ATOM 1326 N N . ILE A 1 169 ? -5.925 16.949 8.181 1.00 90.56 169 ILE A N 1
ATOM 1327 C CA . ILE A 1 169 ? -7.268 16.994 8.774 1.00 90.56 169 ILE A CA 1
ATOM 1328 C C . ILE A 1 169 ? -8.177 17.924 7.968 1.00 90.56 169 ILE A C 1
ATOM 1330 O O . ILE A 1 169 ? -9.316 17.561 7.669 1.00 90.56 169 ILE A O 1
ATOM 1334 N N . ARG A 1 170 ? -7.678 19.102 7.578 1.00 91.00 170 ARG A N 1
ATOM 1335 C CA . ARG A 1 170 ? -8.434 20.048 6.753 1.00 91.00 170 ARG A CA 1
ATOM 1336 C C . ARG A 1 170 ? -8.853 19.414 5.429 1.00 91.00 170 ARG A C 1
ATOM 1338 O O . ARG A 1 170 ? -10.016 19.521 5.052 1.00 91.00 170 ARG A O 1
ATOM 1345 N N . GLU A 1 171 ? -7.938 18.733 4.744 1.00 91.88 171 GLU A N 1
ATOM 1346 C CA . GLU A 1 171 ? -8.240 18.097 3.460 1.00 91.88 171 GLU A CA 1
ATOM 1347 C C . GLU A 1 171 ? -9.166 16.883 3.597 1.00 91.88 171 GLU A C 1
ATOM 1349 O O . GLU A 1 171 ? -10.021 16.668 2.736 1.00 91.88 171 GLU A O 1
ATOM 1354 N N . MET A 1 172 ? -9.080 16.130 4.697 1.00 90.38 172 MET A N 1
ATOM 1355 C CA . MET A 1 172 ? -10.060 15.086 5.012 1.00 90.38 172 MET A CA 1
ATOM 1356 C C . MET A 1 172 ? -11.472 15.651 5.156 1.00 90.38 172 MET A C 1
ATOM 1358 O O . MET A 1 172 ? -12.389 15.114 4.539 1.00 90.38 172 MET A O 1
ATOM 1362 N N . ILE A 1 173 ? -11.640 16.744 5.906 1.00 90.56 173 ILE A N 1
ATOM 1363 C CA . ILE A 1 173 ? -12.939 17.415 6.072 1.00 90.56 173 ILE A CA 1
ATOM 1364 C C . ILE A 1 173 ? -13.438 17.951 4.725 1.00 90.56 173 ILE A C 1
ATOM 1366 O O . ILE A 1 173 ? -14.571 17.685 4.339 1.00 90.56 173 ILE A O 1
ATOM 1370 N N . ASN A 1 174 ? -12.581 18.637 3.962 1.00 91.44 174 ASN A N 1
ATOM 1371 C CA . ASN A 1 174 ? -12.942 19.167 2.643 1.00 91.44 174 ASN A CA 1
ATOM 1372 C C . ASN A 1 174 ? -13.416 18.072 1.672 1.00 91.44 174 ASN A C 1
ATOM 1374 O O . ASN A 1 174 ? -14.306 18.311 0.857 1.00 91.44 174 ASN A O 1
ATOM 1378 N N . THR A 1 175 ? -12.801 16.888 1.738 1.00 91.00 175 THR A N 1
ATOM 1379 C CA . THR A 1 175 ? -13.065 15.786 0.804 1.00 91.00 175 THR A CA 1
ATOM 1380 C C . THR A 1 175 ? -14.285 14.958 1.206 1.00 91.00 175 THR A C 1
ATOM 1382 O O . THR A 1 175 ? -15.023 14.501 0.332 1.00 91.00 175 THR A O 1
ATOM 1385 N N . LEU A 1 176 ? -14.485 14.722 2.507 1.00 90.25 176 LEU A N 1
ATOM 1386 C CA . LEU A 1 176 ? -15.448 13.735 3.011 1.00 90.25 176 LEU A CA 1
ATOM 1387 C C . LEU A 1 176 ? -16.691 14.344 3.680 1.00 90.25 176 LEU A C 1
ATOM 1389 O O . LEU A 1 176 ? -17.701 13.642 3.766 1.00 90.25 176 LEU A O 1
ATOM 1393 N N . GLY A 1 177 ? -16.647 15.625 4.071 1.00 82.81 177 GLY A N 1
ATOM 1394 C CA . GLY A 1 177 ? -17.733 16.326 4.768 1.00 82.81 177 GLY A CA 1
ATOM 1395 C C . GLY A 1 177 ? -17.594 16.304 6.282 1.00 82.81 177 GLY A C 1
ATOM 1396 O O . GLY A 1 177 ? -17.630 15.197 6.862 1.00 82.81 177 GLY A O 1
#

pLDDT: mean 89.29, std 6.01, range [70.56, 98.06]

InterPro domains:
  IPR000719 Protein kinase domain [PS50011] (1-177)
  IPR011009 Protein kinase-like domain superfamily [SSF56112] (2-174)

Radius of gyration: 19.59 Å; chains: 1; bounding box: 52×38×44 Å

Foldseek 3Di:
DADQVLLVVLLVLVVVVLVVCVVVQKFQLADDPVQKDWDDPVCPPDDPVNVCVVQNDWDWAADADPVRDDDDPPDDRTDTDDRDDDDDSHVDPPIDIDGGPRPRMDRNVVPPFDQGPYQLLLFDPCNLVVHTCPDSSVRRVSSSVQRSCCSNPVDGLFDADVSDSVSSVVSCVVRPD

Sequence (177 aa):
MFPPDAARSTAAQLLLGLSYLHASGICHGDLHLRNFLLRTPAFYGLSTVELYKRFSEPFKVPIRRVDGKPGGPHAPPHGIYPMTLSMPANELDDLEVIISGYRTLFVVSQTPSLTLHTPALYAPPEDLFYEPITRPAAADIWTLGVNLYKVLGERPLIETFAWDRDDIIREMINTLG

Organism: NCBI:txid147558